Protein AF-A0A931SJY8-F1 (afdb_monomer)

Solvent-accessible surface area (backbone atoms only — not comparable to full-atom values): 8562 Å² total; per-residue (Å²): 109,71,70,58,54,52,50,53,54,54,60,57,59,64,73,74,68,72,71,54,72,68,54,51,53,53,49,52,50,30,50,76,71,65,24,62,69,56,60,72,64,56,47,66,49,77,47,76,48,67,54,72,45,81,36,56,82,91,47,44,39,78,50,92,54,93,86,42,56,74,34,46,27,37,31,82,33,35,44,35,41,36,34,61,77,68,54,27,37,40,40,41,35,34,35,28,43,77,61,36,90,81,38,74,55,31,64,70,47,65,42,68,47,40,40,40,30,54,64,92,45,24,32,33,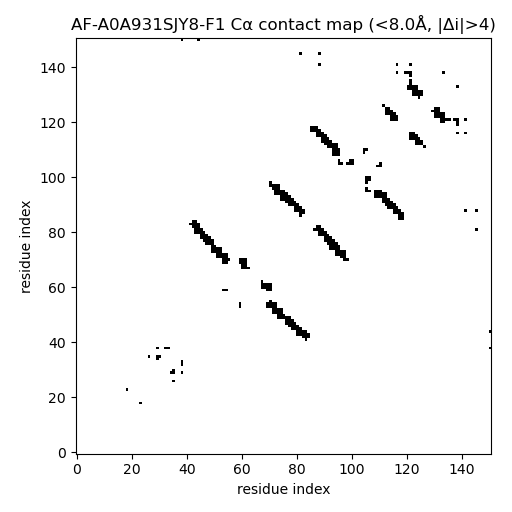44,47,98,86,67,49,77,42,80,46,58,70,70,51,35,56,52,51,54,51,52,60,66,73,59,77,132

Nearest PDB structures (foldseek):
  3htn-assembly1_B  TM=3.280E-01  e=5.680E-01  Bacteroides thetaiotaomicron VPI-5482

Sequence (151 aa):
MKALLLFILAASAVNGFAQPAEMQVINRAADALGGRERLLSVKSLTIYGYGQQAYQNGGGNITASLDAPQKWVNVNGLVRTIDLEHGRMHLEQRLVQDFVFAYARNMNGDTRVNQFLDGDIAFNVGPDGRAVRAPEAAVRARRIEMLANPI

Mean predicted aligned error: 9.4 Å

Secondary structure (DSSP, 8-state):
-HHHHHHHHHHHHHTT----HHHHHHHHHHHHTT-HHHHHT--EEEEEEEEEEE--TT-SBSSSSTTPPBPEEEEEEEEEEEETTTTEEEEEEEEEES-GGG-HHHHTT-EEEEEEEETTEEEEE-TTS-EEEPPHHHHHHHHHHHHTS--

pLDDT: mean 85.95, std 13.01, range [52.41, 98.31]

Radius of gyration: 25.29 Å; Cα contacts (8 Å, |Δi|>4): 216; chains: 1; bounding box: 67×26×78 Å

Structure (mmCIF, N/CA/C/O backbone):
data_AF-A0A931SJY8-F1
#
_entry.id   AF-A0A931SJY8-F1
#
loop_
_atom_site.group_PDB
_atom_site.id
_atom_site.type_symbol
_atom_site.label_atom_id
_atom_site.label_alt_id
_atom_site.label_comp_id
_atom_site.label_asym_id
_atom_site.label_entity_id
_atom_site.label_seq_id
_atom_site.pdbx_PDB_ins_code
_atom_site.Cartn_x
_atom_site.Cartn_y
_atom_site.Cartn_z
_atom_site.occupancy
_atom_site.B_iso_or_equiv
_atom_site.auth_seq_id
_atom_site.auth_comp_id
_atom_site.auth_asym_id
_atom_site.auth_atom_id
_atom_site.pdbx_PDB_model_num
ATOM 1 N N . MET A 1 1 ? -45.583 15.803 46.974 1.00 57.25 1 MET A N 1
ATOM 2 C CA . MET A 1 1 ? -44.595 16.660 46.270 1.00 57.25 1 MET A CA 1
ATOM 3 C C . MET A 1 1 ? -43.225 16.002 46.106 1.00 57.25 1 MET A C 1
ATOM 5 O O . MET A 1 1 ? -42.789 15.896 44.971 1.00 57.25 1 MET A O 1
ATOM 9 N N . LYS A 1 2 ? -42.568 15.486 47.161 1.00 53.06 2 LYS A N 1
ATOM 10 C CA . LYS A 1 2 ? -41.256 14.801 47.039 1.00 53.06 2 LYS A CA 1
ATOM 11 C C . LYS A 1 2 ? -41.246 13.605 46.069 1.00 53.06 2 LYS A C 1
ATOM 13 O O . LYS A 1 2 ? -40.334 13.494 45.262 1.00 53.06 2 LYS A O 1
ATOM 18 N N . ALA A 1 3 ? -42.282 12.764 46.093 1.00 61.75 3 ALA A N 1
ATOM 19 C CA . ALA A 1 3 ? -42.400 11.617 45.183 1.00 61.75 3 ALA A CA 1
ATOM 20 C C . ALA A 1 3 ? -42.575 12.023 43.705 1.00 61.75 3 ALA A C 1
ATOM 22 O O . ALA A 1 3 ? -42.057 11.354 42.821 1.00 61.75 3 ALA A O 1
ATOM 23 N N . LEU A 1 4 ? -43.248 13.150 43.444 1.00 65.62 4 LEU A N 1
ATOM 24 C CA . LEU A 1 4 ? -43.456 13.686 42.095 1.00 65.62 4 LEU A CA 1
ATOM 25 C C . LEU A 1 4 ? -42.154 14.276 41.524 1.00 65.62 4 LEU A C 1
ATOM 27 O O . LEU A 1 4 ? -41.826 14.045 40.367 1.00 65.62 4 LEU A O 1
ATOM 31 N N . LEU A 1 5 ? -41.380 14.973 42.363 1.00 60.44 5 LEU A N 1
ATOM 32 C CA . LEU A 1 5 ? -40.050 15.490 42.016 1.00 60.44 5 LEU A CA 1
ATOM 33 C C . LEU A 1 5 ? -39.050 14.364 41.708 1.00 60.44 5 LEU A C 1
ATOM 35 O O . LEU A 1 5 ? -38.308 14.469 40.739 1.00 60.44 5 LEU A O 1
ATOM 39 N N . LEU A 1 6 ? -39.072 13.267 42.474 1.00 63.41 6 LEU A N 1
ATOM 40 C CA . LEU A 1 6 ? -38.254 12.074 42.208 1.00 63.41 6 LEU A CA 1
ATOM 41 C C . LEU A 1 6 ? -38.641 11.376 40.895 1.00 63.41 6 LEU A C 1
ATOM 43 O O . LEU A 1 6 ? -37.761 10.940 40.159 1.00 63.41 6 LEU A O 1
ATOM 47 N N . PHE A 1 7 ? -39.936 11.318 40.571 1.00 65.62 7 PHE A N 1
ATOM 48 C CA . PHE A 1 7 ? -40.416 10.733 39.315 1.00 65.62 7 PHE A CA 1
ATOM 49 C C . PHE A 1 7 ? -39.992 11.551 38.088 1.00 65.62 7 PHE A C 1
ATOM 51 O O . PHE A 1 7 ? -39.579 10.984 37.080 1.00 65.62 7 PHE A O 1
ATOM 58 N N . ILE A 1 8 ? -40.045 12.882 38.182 1.00 65.06 8 ILE A N 1
ATOM 59 C CA . ILE A 1 8 ? -39.625 13.786 37.100 1.00 65.06 8 ILE A CA 1
ATOM 60 C C . ILE A 1 8 ? -38.104 13.729 36.895 1.00 65.06 8 ILE A C 1
ATOM 62 O O . ILE A 1 8 ? -37.646 13.721 35.752 1.00 65.06 8 ILE A O 1
ATOM 66 N N . LEU A 1 9 ? -37.319 13.620 37.974 1.00 59.97 9 LEU A N 1
ATOM 67 C CA . LEU A 1 9 ? -35.861 13.455 37.899 1.00 59.97 9 LEU A CA 1
ATOM 68 C C . LEU A 1 9 ? -35.461 12.096 37.294 1.00 59.97 9 LEU A C 1
ATOM 70 O O . LEU A 1 9 ? -34.550 12.020 36.474 1.00 59.97 9 LEU A O 1
ATOM 74 N N . ALA A 1 10 ? -36.178 11.025 37.648 1.00 59.66 10 ALA A N 1
ATOM 75 C CA . ALA A 1 10 ? -35.966 9.701 37.067 1.00 59.66 10 ALA A CA 1
ATOM 76 C C . ALA A 1 10 ? -36.350 9.661 35.576 1.00 59.66 10 ALA A C 1
ATOM 78 O O . ALA A 1 10 ? -35.608 9.109 34.771 1.00 59.66 10 ALA A O 1
ATOM 79 N N . ALA A 1 11 ? -37.455 10.301 35.180 1.00 59.44 11 ALA A N 1
ATOM 80 C CA . ALA A 1 11 ? -37.896 10.353 33.783 1.00 59.44 11 ALA A CA 1
ATOM 81 C C . ALA A 1 11 ? -36.975 11.199 32.882 1.00 59.44 11 ALA A C 1
ATOM 83 O O . ALA A 1 11 ? -36.832 10.912 31.694 1.00 59.44 11 ALA A O 1
ATOM 84 N N . SER A 1 12 ? -36.317 12.221 33.436 1.00 58.56 12 SER A N 1
ATOM 85 C CA . SER A 1 12 ? -35.341 13.041 32.702 1.00 58.56 12 SER A CA 1
ATOM 86 C C . SER A 1 12 ? -33.970 12.367 32.566 1.00 58.56 12 SER A C 1
ATOM 88 O O . SER A 1 12 ? -33.286 12.604 31.573 1.00 58.56 12 SER A O 1
ATOM 90 N N . ALA A 1 13 ? -33.605 11.454 33.474 1.00 56.25 13 ALA A N 1
ATOM 91 C CA . ALA A 1 13 ? -32.386 10.651 33.358 1.00 56.25 13 ALA A CA 1
ATOM 92 C C . ALA A 1 13 ? -32.450 9.602 32.228 1.00 56.25 13 ALA A C 1
ATOM 94 O O . ALA A 1 13 ? -31.418 9.267 31.656 1.00 56.25 13 ALA A O 1
ATOM 95 N N . VAL A 1 14 ? -33.640 9.109 31.858 1.00 56.44 14 VAL A N 1
ATOM 96 C CA . VAL A 1 14 ? -33.793 8.047 30.838 1.00 56.44 14 VAL A CA 1
ATOM 97 C C . VAL A 1 14 ? -33.595 8.569 29.406 1.00 56.44 14 VAL A C 1
ATOM 99 O O . VAL A 1 14 ? -33.113 7.835 28.547 1.00 56.44 14 VAL A O 1
ATOM 102 N N . ASN A 1 15 ? -33.870 9.850 29.143 1.00 54.81 15 ASN A N 1
ATOM 103 C CA . ASN A 1 15 ? -33.722 10.439 27.803 1.00 54.81 15 ASN A CA 1
ATOM 104 C C . ASN A 1 15 ? -32.279 10.859 27.450 1.00 54.81 15 ASN A C 1
ATOM 106 O O . ASN A 1 15 ? -32.018 11.228 26.309 1.00 54.81 15 ASN A O 1
ATOM 110 N N . GLY A 1 16 ? -31.336 10.791 28.397 1.00 52.41 16 GLY A N 1
ATOM 111 C CA . GLY A 1 16 ? -29.935 11.188 28.190 1.00 52.41 16 GLY A CA 1
ATOM 112 C C . GLY A 1 16 ? -29.001 10.087 27.669 1.00 52.41 16 GLY A C 1
ATOM 113 O O . GLY A 1 16 ? -27.835 10.368 27.411 1.00 52.41 16 GLY A O 1
ATOM 114 N N . PHE A 1 17 ? -29.481 8.846 27.521 1.00 59.44 17 PHE A N 1
ATOM 115 C CA . PHE A 1 17 ? -28.644 7.675 27.198 1.00 59.44 17 PHE A CA 1
ATOM 116 C C . PHE A 1 17 ? -28.892 7.070 25.810 1.00 59.44 17 PHE A C 1
ATOM 118 O O . PHE A 1 17 ? -28.289 6.051 25.469 1.00 59.44 17 PHE A O 1
ATOM 125 N N . ALA A 1 18 ? -29.757 7.670 24.989 1.00 66.75 18 ALA A N 1
ATOM 126 C CA . ALA A 1 18 ? -29.931 7.211 23.617 1.00 66.75 18 ALA A CA 1
ATOM 127 C C . ALA A 1 18 ? -28.671 7.553 22.807 1.00 66.75 18 ALA A C 1
ATOM 129 O O . ALA A 1 18 ? -28.355 8.723 22.594 1.00 66.75 18 ALA A O 1
ATOM 130 N N . GLN A 1 19 ? -27.932 6.529 22.371 1.00 76.38 19 GLN A N 1
ATOM 131 C CA . GLN A 1 19 ? -26.784 6.732 21.492 1.00 76.38 19 GLN A CA 1
ATOM 132 C C . GLN A 1 19 ? -27.228 7.430 20.196 1.00 76.38 19 GLN A C 1
ATOM 134 O O . GLN A 1 19 ? -28.237 7.005 19.613 1.00 76.38 19 GLN A O 1
ATOM 139 N N . PRO A 1 20 ? -26.468 8.436 19.714 1.00 88.69 20 PRO A N 1
ATOM 140 C CA . PRO A 1 20 ? -26.701 9.054 18.411 1.00 88.69 20 PRO A CA 1
ATOM 141 C C . PRO A 1 20 ? -26.808 8.000 17.303 1.00 88.69 20 PRO A C 1
ATOM 143 O O . PRO A 1 20 ? -26.170 6.945 17.383 1.00 88.69 20 PRO A O 1
ATOM 146 N N . ALA A 1 21 ? -27.602 8.270 16.266 1.00 89.06 21 ALA A N 1
ATOM 147 C CA . ALA A 1 21 ? -27.838 7.320 15.175 1.00 89.06 21 ALA A CA 1
ATOM 148 C C . ALA A 1 21 ? -26.525 6.887 14.492 1.00 89.06 21 ALA A C 1
ATOM 150 O O . ALA A 1 21 ? -26.356 5.723 14.134 1.00 89.06 21 ALA A O 1
ATOM 151 N N . GLU A 1 22 ? -25.561 7.801 14.402 1.00 91.56 22 GLU A N 1
ATOM 152 C CA . GLU A 1 22 ? -24.215 7.585 13.875 1.00 91.56 22 GLU A CA 1
ATOM 153 C C . GLU A 1 22 ? -23.454 6.536 14.697 1.00 91.56 22 GLU A C 1
ATOM 155 O O . GLU A 1 22 ? -22.858 5.610 14.146 1.00 91.56 22 GLU A O 1
ATOM 160 N N . MET A 1 23 ? -23.537 6.623 16.029 1.00 92.38 23 MET A N 1
ATOM 161 C CA . MET A 1 23 ? -22.902 5.657 16.929 1.00 92.38 23 MET A CA 1
ATOM 162 C C . MET A 1 23 ? -23.559 4.282 16.849 1.00 92.38 23 MET A C 1
ATOM 164 O O . MET A 1 23 ? -22.868 3.273 16.968 1.00 92.38 23 MET A O 1
ATOM 168 N N . GLN A 1 24 ? -24.870 4.216 16.600 1.00 92.38 24 GLN A N 1
ATOM 169 C CA . GLN A 1 24 ? -25.550 2.936 16.396 1.00 92.38 24 GLN A CA 1
ATOM 170 C C . GLN A 1 24 ? -25.053 2.228 15.132 1.00 92.38 24 GLN A C 1
ATOM 172 O O . GLN A 1 24 ? -24.868 1.013 15.156 1.00 92.38 24 GLN A O 1
ATOM 177 N N . VAL A 1 25 ? -24.805 2.966 14.043 1.00 93.75 25 VAL A N 1
ATOM 178 C CA . VAL A 1 25 ? -24.236 2.398 12.807 1.00 93.75 25 VAL A CA 1
ATOM 179 C C . VAL A 1 25 ? -22.827 1.864 13.058 1.00 93.75 25 VAL A C 1
ATOM 181 O O . VAL A 1 25 ? -22.540 0.726 12.691 1.00 93.75 25 VAL A O 1
ATOM 184 N N . ILE A 1 26 ? -21.978 2.643 13.735 1.00 91.94 26 ILE A N 1
ATOM 185 C CA . ILE A 1 26 ? -20.609 2.228 14.082 1.00 91.94 26 ILE A CA 1
ATOM 186 C C . ILE A 1 26 ? -20.624 0.970 14.956 1.00 91.94 26 ILE A C 1
ATOM 188 O O . ILE A 1 26 ? -19.899 0.021 14.670 1.00 91.94 26 ILE A O 1
ATOM 192 N N . ASN A 1 27 ? -21.471 0.932 15.987 1.00 93.00 27 ASN A N 1
ATOM 193 C CA . ASN A 1 27 ? -21.553 -0.217 16.889 1.00 93.00 27 ASN A CA 1
ATOM 194 C C . ASN A 1 27 ? -22.051 -1.469 16.163 1.00 93.00 27 ASN A C 1
ATOM 196 O O . ASN A 1 27 ? -21.448 -2.523 16.308 1.00 93.00 27 ASN A O 1
ATOM 200 N N . ARG A 1 28 ? -23.069 -1.351 15.299 1.00 94.25 28 ARG A N 1
ATOM 201 C CA . ARG A 1 28 ? -23.538 -2.484 14.483 1.00 94.25 28 ARG A CA 1
ATOM 202 C C . ARG A 1 28 ? -22.460 -3.003 13.534 1.00 94.25 28 ARG A C 1
ATOM 204 O O . ARG A 1 28 ? -22.338 -4.213 13.373 1.00 94.25 28 ARG A O 1
ATOM 211 N N . ALA A 1 29 ? -21.688 -2.111 12.912 1.00 93.25 29 ALA A N 1
ATOM 212 C CA . ALA A 1 29 ? -20.560 -2.509 12.076 1.00 93.25 29 ALA A CA 1
ATOM 213 C C . ALA A 1 29 ? -19.484 -3.226 12.907 1.00 93.25 29 ALA A C 1
ATOM 215 O O . ALA A 1 29 ? -19.018 -4.291 12.513 1.00 93.25 29 ALA A O 1
ATOM 216 N N . ALA A 1 30 ? -19.148 -2.693 14.085 1.00 93.88 30 ALA A N 1
ATOM 217 C CA . ALA A 1 30 ? -18.197 -3.323 14.993 1.00 93.88 30 ALA A CA 1
ATOM 218 C C . ALA A 1 30 ? -18.667 -4.714 15.438 1.00 93.88 30 ALA A C 1
ATOM 220 O O . ALA A 1 30 ? -17.886 -5.661 15.391 1.00 93.88 30 ALA A O 1
ATOM 221 N N . ASP A 1 31 ? -19.939 -4.856 15.810 1.00 94.88 31 ASP A N 1
ATOM 222 C CA . ASP A 1 31 ? -20.539 -6.130 16.211 1.00 94.88 31 ASP A CA 1
ATOM 223 C C . ASP A 1 31 ? -20.503 -7.150 15.064 1.00 94.88 31 ASP A C 1
ATOM 225 O O . ASP A 1 31 ? -20.113 -8.299 15.275 1.00 94.88 31 ASP A O 1
ATOM 229 N N . ALA A 1 32 ? -20.815 -6.724 13.835 1.00 94.75 32 ALA A N 1
ATOM 230 C CA . ALA A 1 32 ? -20.737 -7.571 12.644 1.00 94.75 32 ALA A CA 1
ATOM 231 C C . ALA A 1 32 ? -19.304 -8.049 12.332 1.00 94.75 32 ALA A C 1
ATOM 233 O O . ALA A 1 32 ? -19.127 -9.145 11.802 1.00 94.75 32 ALA A O 1
ATOM 234 N N . LEU A 1 33 ? -18.287 -7.262 12.694 1.00 92.44 33 LEU A N 1
ATOM 235 C CA . LEU A 1 33 ? -16.865 -7.589 12.522 1.00 92.44 33 LEU A CA 1
ATOM 236 C C . LEU A 1 33 ? -16.259 -8.345 13.725 1.00 92.44 33 LEU A C 1
ATOM 238 O O . LEU A 1 33 ? -15.044 -8.540 13.805 1.00 92.44 33 LEU A O 1
ATOM 242 N N . GLY A 1 34 ? -17.091 -8.809 14.663 1.00 93.06 34 GLY A N 1
ATOM 243 C CA . GLY A 1 34 ? -16.658 -9.605 15.816 1.00 93.06 34 GLY A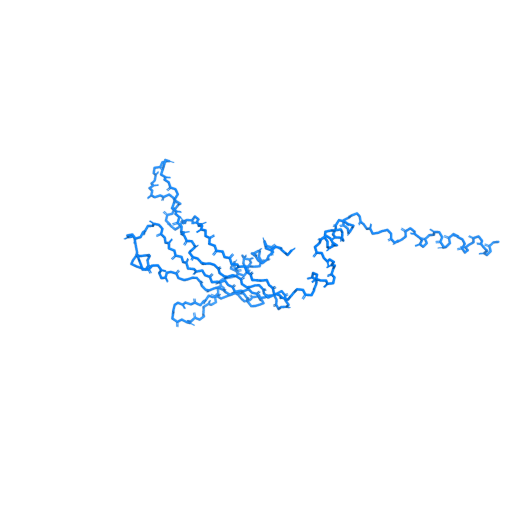 CA 1
ATOM 244 C C . GLY A 1 34 ? -16.459 -8.811 17.109 1.00 93.06 34 GLY A C 1
ATOM 245 O O . GLY A 1 34 ? -15.839 -9.319 18.045 1.00 93.06 34 GLY A O 1
ATOM 246 N N . GLY A 1 35 ? -17.002 -7.597 17.174 1.00 95.69 35 GLY A N 1
ATOM 247 C CA . GLY A 1 35 ? -17.105 -6.771 18.372 1.00 95.69 35 GLY A CA 1
ATOM 248 C C . GLY A 1 35 ? -15.963 -5.769 18.550 1.00 95.69 35 GLY A C 1
ATOM 249 O O . GLY A 1 35 ? -14.829 -5.966 18.108 1.00 95.69 35 GLY A O 1
ATOM 250 N N . ARG A 1 36 ? -16.262 -4.683 19.274 1.00 93.94 36 ARG A N 1
ATOM 251 C CA . ARG A 1 36 ? -15.323 -3.580 19.549 1.00 93.94 36 ARG A CA 1
ATOM 252 C C . ARG A 1 36 ? -14.009 -4.050 20.169 1.00 93.94 36 ARG A C 1
ATOM 254 O O . ARG A 1 36 ? -12.952 -3.580 19.770 1.00 93.94 36 ARG A O 1
ATOM 261 N N . GLU A 1 37 ? -14.070 -4.933 21.161 1.00 95.06 37 GLU A N 1
ATOM 262 C CA . GLU A 1 37 ? -12.873 -5.414 21.858 1.00 95.06 37 GLU A CA 1
ATOM 263 C C . GLU A 1 37 ? -11.931 -6.151 20.903 1.00 95.06 37 GLU A C 1
ATOM 265 O O . GLU A 1 37 ? -10.737 -5.860 20.867 1.00 95.06 37 GLU A O 1
ATOM 270 N N . ARG A 1 38 ? -12.482 -7.026 20.053 1.00 93.75 38 ARG A N 1
ATOM 271 C CA . ARG A 1 38 ? -11.716 -7.745 19.035 1.00 93.75 38 ARG A CA 1
ATOM 272 C C . ARG A 1 38 ? -11.065 -6.778 18.053 1.00 93.75 38 ARG A C 1
ATOM 274 O O . ARG A 1 38 ? -9.865 -6.888 17.827 1.00 93.75 38 ARG A O 1
ATOM 281 N N . LEU A 1 39 ? -11.825 -5.817 17.528 1.00 92.00 39 LEU A N 1
ATOM 282 C CA . LEU A 1 39 ? -11.302 -4.813 16.598 1.00 92.00 39 LEU A CA 1
ATOM 283 C C . LEU A 1 39 ? -10.181 -3.969 17.215 1.00 92.00 39 LEU A C 1
ATOM 285 O O . LEU A 1 39 ? -9.128 -3.810 16.607 1.00 92.00 39 LEU A O 1
ATOM 289 N N . LEU A 1 40 ? -10.370 -3.473 18.441 1.00 91.44 40 LEU A N 1
ATOM 290 C CA . LEU A 1 40 ? -9.361 -2.665 19.133 1.00 91.44 40 LEU A CA 1
ATOM 291 C C . LEU A 1 40 ? -8.137 -3.477 19.580 1.00 91.44 40 LEU A C 1
ATOM 293 O O . LEU A 1 40 ? -7.092 -2.892 19.849 1.00 91.44 40 LEU A O 1
ATOM 297 N N . SER A 1 41 ? -8.250 -4.806 19.657 1.00 94.69 41 SER A N 1
ATOM 298 C CA . SER A 1 41 ? -7.119 -5.688 19.962 1.00 94.69 41 SER A CA 1
ATOM 299 C C . SER A 1 41 ? -6.220 -5.984 18.758 1.00 94.69 41 SER A C 1
ATOM 301 O O . SER A 1 41 ? -5.141 -6.553 18.941 1.00 94.69 41 SER A O 1
ATOM 303 N N . VAL A 1 42 ? -6.629 -5.624 17.531 1.00 93.19 42 VAL A N 1
ATOM 304 C CA . VAL A 1 42 ? -5.810 -5.867 16.338 1.00 93.19 42 VAL A CA 1
ATOM 305 C C . VAL A 1 42 ? -4.584 -4.961 16.369 1.00 93.19 42 VAL A C 1
ATOM 307 O O . VAL A 1 42 ? -4.686 -3.738 16.348 1.00 93.19 42 VAL A O 1
ATOM 310 N N . LYS A 1 43 ? -3.406 -5.584 16.397 1.00 94.94 43 LYS A N 1
ATOM 311 C CA . LYS A 1 43 ? -2.119 -4.881 16.468 1.00 94.94 43 LYS A CA 1
ATOM 312 C C . LYS A 1 43 ? -1.485 -4.665 15.107 1.00 94.94 43 LYS A C 1
ATOM 314 O O . LYS A 1 43 ? -0.799 -3.671 14.894 1.00 94.94 43 LYS A O 1
ATOM 319 N N . SER A 1 44 ? -1.700 -5.599 14.188 1.00 94.19 44 SER A N 1
ATOM 320 C CA . SER A 1 44 ? -1.095 -5.558 12.869 1.00 94.19 44 SER A CA 1
ATOM 321 C C . SER A 1 44 ? -2.011 -6.126 11.795 1.00 94.19 44 SER A C 1
ATOM 323 O O . SER A 1 44 ? -2.822 -7.018 12.042 1.00 94.19 44 SER A O 1
ATOM 325 N N . LEU A 1 45 ? -1.847 -5.598 10.587 1.00 94.50 45 LEU A N 1
ATOM 326 C CA . LEU A 1 45 ? -2.488 -6.067 9.368 1.00 94.50 45 LEU A CA 1
ATOM 327 C C . LEU A 1 45 ? -1.401 -6.312 8.322 1.00 94.50 45 LEU A C 1
ATOM 329 O O . LEU A 1 45 ? -0.666 -5.390 7.972 1.00 94.50 45 LEU A O 1
ATOM 333 N N . THR A 1 46 ? -1.313 -7.535 7.802 1.00 96.44 46 THR A N 1
ATOM 334 C CA . THR A 1 46 ? -0.435 -7.855 6.672 1.00 96.44 46 THR A CA 1
ATOM 335 C C . THR A 1 46 ? -1.265 -8.181 5.441 1.00 96.44 46 THR A C 1
ATOM 337 O O . THR A 1 46 ? -2.144 -9.038 5.476 1.00 96.44 46 THR A O 1
ATOM 340 N N . ILE A 1 47 ? -0.963 -7.497 4.345 1.00 95.12 47 ILE A N 1
ATOM 341 C CA . ILE A 1 47 ? -1.658 -7.591 3.067 1.00 95.12 47 ILE A CA 1
ATOM 342 C C . ILE A 1 47 ? -0.686 -8.172 2.052 1.00 95.12 47 ILE A C 1
ATOM 344 O O . ILE A 1 47 ? 0.403 -7.632 1.850 1.00 95.12 47 ILE A O 1
ATOM 348 N N . TYR A 1 48 ? -1.107 -9.244 1.392 1.00 96.56 48 TYR A N 1
ATOM 349 C CA . TYR A 1 48 ? -0.381 -9.863 0.292 1.00 96.56 48 TYR A CA 1
ATOM 350 C C . TYR A 1 48 ? -1.120 -9.601 -1.010 1.00 96.56 48 TYR A C 1
ATOM 352 O O . TYR A 1 48 ? -2.350 -9.629 -1.044 1.00 96.56 48 TYR A O 1
ATOM 360 N N . GLY A 1 49 ? -0.388 -9.365 -2.094 1.00 94.06 49 GLY A N 1
ATOM 361 C CA . GLY A 1 49 ? -1.037 -9.119 -3.372 1.00 94.06 49 GLY A CA 1
ATOM 362 C C . GLY A 1 49 ? -0.127 -9.179 -4.584 1.00 94.06 49 GLY A C 1
ATOM 363 O O . GLY A 1 49 ? 1.088 -9.354 -4.495 1.00 94.06 49 GLY A O 1
ATOM 364 N N . TYR A 1 50 ? -0.766 -9.015 -5.731 1.00 9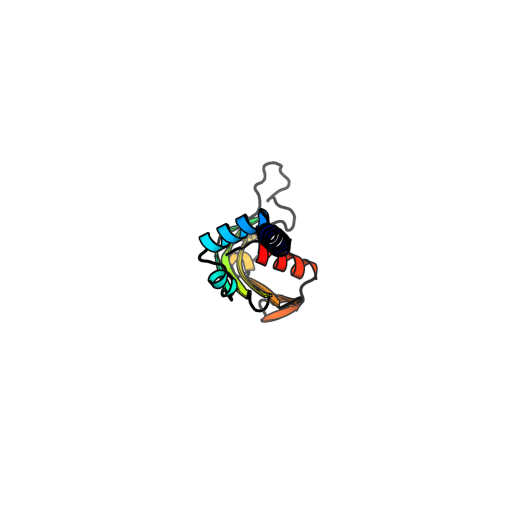5.06 50 TYR A N 1
ATOM 365 C CA . TYR A 1 50 ? -0.173 -8.841 -7.048 1.00 95.06 50 TYR A CA 1
ATOM 366 C C . TYR A 1 50 ? -1.152 -8.023 -7.900 1.00 95.06 50 TYR A C 1
ATOM 368 O O . TYR A 1 50 ? -2.313 -7.856 -7.523 1.00 95.06 50 TYR A O 1
ATOM 376 N N . GLY A 1 51 ? -0.704 -7.487 -9.031 1.00 93.38 51 GLY A N 1
ATOM 377 C CA . GLY A 1 51 ? -1.582 -6.715 -9.910 1.00 93.38 51 GLY A CA 1
ATOM 378 C C . GLY A 1 51 ? -0.822 -5.863 -10.909 1.00 93.38 51 GLY A C 1
ATOM 379 O O . GLY A 1 51 ? 0.321 -6.162 -11.242 1.00 93.38 51 GLY A O 1
ATOM 380 N N . GLN A 1 52 ? -1.455 -4.788 -11.370 1.00 92.00 52 GLN A N 1
ATOM 381 C CA . GLN A 1 52 ? -0.867 -3.834 -12.305 1.00 92.00 52 GLN A CA 1
ATOM 382 C C . GLN A 1 52 ? -1.127 -2.403 -11.838 1.00 92.00 52 GLN A C 1
ATOM 384 O O . GLN A 1 52 ? -2.182 -2.100 -11.284 1.00 92.00 52 GLN A O 1
ATOM 389 N N . GLN A 1 53 ? -0.164 -1.519 -12.070 1.00 90.25 53 GLN A N 1
ATOM 390 C CA . GLN A 1 53 ? -0.301 -0.083 -11.834 1.00 90.25 53 GLN A CA 1
ATOM 391 C C . GLN A 1 53 ? 0.050 0.694 -13.100 1.00 90.25 53 GLN A C 1
ATOM 393 O O . GLN A 1 53 ? 0.932 0.297 -13.866 1.00 90.25 53 GLN A O 1
ATOM 398 N N . ALA A 1 54 ? -0.644 1.807 -13.325 1.00 90.19 54 ALA A N 1
ATOM 399 C CA . ALA A 1 54 ? -0.410 2.646 -14.489 1.00 90.19 54 ALA A CA 1
ATOM 400 C C . ALA A 1 54 ? 0.978 3.305 -14.402 1.00 90.19 54 ALA A C 1
ATOM 402 O O . ALA A 1 54 ? 1.317 3.948 -13.407 1.00 90.19 54 ALA A O 1
ATOM 403 N N . TYR A 1 55 ? 1.783 3.169 -15.454 1.00 86.12 55 TYR A N 1
ATOM 404 C CA . TYR A 1 55 ? 3.103 3.785 -15.531 1.00 86.12 55 TYR A CA 1
ATOM 405 C C . TYR A 1 55 ? 3.017 5.178 -16.157 1.00 86.12 55 TYR A C 1
ATOM 407 O O . TYR A 1 55 ? 2.737 5.304 -17.346 1.00 86.12 55 TYR A O 1
ATOM 415 N N . GLN A 1 56 ? 3.284 6.220 -15.366 1.00 85.56 56 GLN A N 1
ATOM 416 C CA . GLN A 1 56 ? 3.083 7.619 -15.779 1.00 85.56 56 GLN A CA 1
ATOM 417 C C . GLN A 1 56 ? 4.377 8.378 -16.115 1.00 85.56 56 GLN A C 1
ATOM 419 O O . GLN A 1 56 ? 4.327 9.513 -16.592 1.00 85.56 56 GLN A O 1
ATOM 424 N N . ASN A 1 57 ? 5.554 7.781 -15.898 1.00 78.81 57 ASN A N 1
ATOM 425 C CA . ASN A 1 57 ? 6.809 8.455 -16.235 1.00 78.81 57 ASN A CA 1
ATOM 426 C C . ASN A 1 57 ? 6.923 8.614 -17.759 1.00 78.81 57 ASN A C 1
ATOM 428 O O . ASN A 1 57 ? 6.889 7.628 -18.505 1.00 78.81 57 ASN A O 1
ATOM 432 N N . GLY A 1 58 ? 7.077 9.861 -18.210 1.00 79.31 58 GLY A N 1
ATOM 433 C CA . GLY A 1 58 ? 7.087 10.200 -19.635 1.00 79.31 58 GLY A CA 1
ATOM 434 C C . GLY A 1 58 ? 5.718 10.042 -20.306 1.00 79.31 58 GLY A C 1
ATOM 435 O O . GLY A 1 58 ? 5.664 9.698 -21.482 1.00 79.31 58 GLY A O 1
ATOM 436 N N . GLY A 1 59 ? 4.625 10.223 -19.556 1.00 82.62 59 GLY A N 1
ATOM 437 C CA . GLY A 1 59 ? 3.246 10.055 -20.028 1.00 82.62 59 GLY A CA 1
ATOM 438 C C . GLY A 1 59 ? 2.684 8.660 -19.753 1.00 82.62 59 GLY A C 1
ATOM 439 O O . GLY A 1 59 ? 3.436 7.735 -19.451 1.00 82.62 59 GLY A O 1
ATOM 440 N N . GLY A 1 60 ? 1.359 8.515 -19.843 1.00 84.25 60 GLY A N 1
ATOM 441 C CA . GLY A 1 60 ? 0.655 7.256 -19.575 1.00 84.25 60 GLY A CA 1
ATOM 442 C C . GLY A 1 60 ? 0.684 6.266 -20.741 1.00 84.25 60 GLY A C 1
ATOM 443 O O . GLY A 1 60 ? 0.837 5.070 -20.520 1.00 84.25 60 GLY A O 1
ATOM 444 N N . ASN A 1 61 ? 0.623 6.746 -21.983 1.00 88.94 61 ASN A N 1
ATOM 445 C CA . ASN A 1 61 ? 0.528 5.886 -23.164 1.00 88.94 61 ASN A CA 1
ATOM 446 C C . ASN A 1 61 ? 1.898 5.564 -23.778 1.00 88.94 61 ASN A C 1
ATOM 448 O O . ASN A 1 61 ? 2.904 6.220 -23.492 1.00 88.94 61 ASN A O 1
ATOM 452 N N . ILE A 1 62 ? 1.937 4.523 -24.614 1.00 82.56 62 ILE A N 1
ATOM 453 C CA . ILE A 1 62 ? 3.152 4.074 -25.322 1.00 82.56 62 ILE A CA 1
ATOM 454 C C . ILE A 1 62 ? 3.615 5.095 -26.370 1.00 82.56 62 ILE A C 1
ATOM 456 O O . ILE A 1 62 ? 4.814 5.272 -26.578 1.00 82.56 62 ILE A O 1
ATOM 460 N N . THR A 1 63 ? 2.669 5.762 -27.030 1.00 84.50 63 THR A N 1
ATOM 461 C CA . THR A 1 63 ? 2.922 6.801 -28.034 1.00 84.50 63 THR A CA 1
ATOM 462 C C . THR A 1 63 ? 1.970 7.979 -27.816 1.00 84.50 63 THR A C 1
ATOM 464 O O . THR A 1 63 ? 1.075 7.916 -26.973 1.00 84.50 63 THR A O 1
ATOM 467 N N . ALA A 1 64 ? 2.155 9.057 -28.582 1.00 87.31 64 ALA A N 1
ATOM 468 C CA . ALA A 1 64 ? 1.269 10.222 -28.559 1.00 87.31 64 ALA A CA 1
ATOM 469 C C . ALA A 1 64 ? -0.065 10.007 -29.304 1.00 87.31 64 ALA A C 1
ATOM 471 O O . ALA A 1 64 ? -0.880 10.926 -29.355 1.00 87.31 64 ALA A O 1
ATOM 472 N N . SER A 1 65 ? -0.285 8.833 -29.908 1.00 89.94 65 SER A N 1
ATOM 473 C CA . SER A 1 65 ? -1.536 8.547 -30.609 1.00 89.94 65 SER A CA 1
ATOM 474 C C . SER A 1 65 ? -2.709 8.449 -29.631 1.00 89.94 65 SER A C 1
ATOM 476 O O . SER A 1 65 ? -2.553 7.976 -28.504 1.00 89.94 65 SER A O 1
ATOM 478 N N . LEU A 1 66 ? -3.895 8.877 -30.067 1.00 87.75 66 LEU A N 1
ATOM 479 C CA . LEU A 1 66 ? -5.102 8.889 -29.232 1.00 87.75 66 LEU A CA 1
ATOM 480 C C . LEU A 1 66 ? -5.560 7.474 -28.842 1.00 87.75 66 LEU A C 1
ATOM 482 O O . LEU A 1 66 ? -6.131 7.279 -27.774 1.00 87.75 66 LEU A O 1
ATOM 486 N N . ASP A 1 67 ? -5.291 6.495 -29.701 1.00 91.44 67 ASP A N 1
ATOM 487 C CA . ASP A 1 67 ? -5.609 5.075 -29.533 1.00 91.44 67 ASP A CA 1
ATOM 488 C C . ASP A 1 67 ? -4.468 4.269 -28.891 1.00 91.44 67 ASP A C 1
ATOM 490 O O . ASP A 1 67 ? -4.570 3.049 -28.742 1.00 91.44 67 ASP A O 1
ATOM 494 N N . ALA A 1 68 ? -3.371 4.926 -28.505 1.00 89.62 68 ALA A N 1
ATOM 495 C CA . ALA A 1 68 ? -2.238 4.237 -27.914 1.00 89.62 68 ALA A CA 1
ATOM 496 C C . ALA A 1 68 ? -2.626 3.624 -26.556 1.00 89.62 68 ALA A C 1
ATOM 498 O O . ALA A 1 68 ? -3.225 4.302 -25.718 1.00 89.62 68 ALA A O 1
ATOM 499 N N . PRO A 1 69 ? -2.247 2.365 -26.284 1.00 88.12 69 PRO A N 1
ATOM 500 C CA . PRO A 1 69 ? -2.588 1.727 -25.023 1.00 88.12 69 PRO A CA 1
ATOM 501 C C . PRO A 1 69 ? -1.779 2.315 -23.856 1.00 88.12 69 PRO A C 1
ATOM 503 O O . PRO A 1 69 ? -0.663 2.826 -24.023 1.00 88.12 69 PRO A O 1
ATOM 506 N N . GLN A 1 70 ? -2.349 2.195 -22.655 1.00 89.25 70 GLN A N 1
ATOM 507 C CA . GLN A 1 70 ? -1.722 2.569 -21.388 1.00 89.25 70 GLN A CA 1
ATOM 508 C C . GLN A 1 70 ? -0.502 1.679 -21.106 1.00 89.25 70 GLN A C 1
ATOM 510 O O . GLN A 1 70 ? -0.541 0.460 -21.276 1.00 89.25 70 GLN A O 1
ATOM 515 N N . LYS A 1 71 ? 0.580 2.289 -20.622 1.00 88.44 71 LYS A N 1
ATOM 516 C CA . LYS A 1 71 ? 1.745 1.577 -20.089 1.00 88.44 71 LYS A CA 1
ATOM 517 C C . LYS A 1 71 ? 1.437 1.046 -18.696 1.00 88.44 71 LYS A C 1
ATOM 519 O O . LYS A 1 71 ? 0.942 1.787 -17.842 1.00 88.44 71 LYS A O 1
ATOM 524 N N . TRP A 1 72 ? 1.833 -0.190 -18.435 1.00 88.44 72 TRP A N 1
ATOM 525 C CA . TRP A 1 72 ? 1.615 -0.849 -17.154 1.00 88.44 72 TRP A CA 1
ATOM 526 C C . TRP A 1 72 ? 2.932 -1.246 -16.485 1.00 88.44 72 TRP A C 1
ATOM 528 O O . TRP A 1 72 ? 3.958 -1.486 -17.130 1.00 88.44 72 TRP A O 1
ATOM 538 N N . VAL A 1 73 ? 2.897 -1.282 -15.155 1.00 89.12 73 VAL A N 1
ATOM 539 C CA . VAL A 1 73 ? 3.888 -1.954 -14.318 1.00 89.12 73 VAL A CA 1
ATOM 540 C C . VAL A 1 73 ? 3.187 -3.100 -13.612 1.00 89.12 73 VAL A C 1
ATOM 542 O O . VAL A 1 73 ? 2.262 -2.870 -12.832 1.00 89.12 73 VAL A O 1
ATOM 545 N N . ASN A 1 74 ? 3.663 -4.315 -13.835 1.00 90.12 74 ASN A N 1
ATOM 546 C CA . ASN A 1 74 ? 3.234 -5.478 -13.082 1.00 90.12 74 ASN A CA 1
ATOM 547 C C . ASN A 1 74 ? 3.831 -5.435 -11.679 1.00 90.12 74 ASN A C 1
ATOM 549 O O . ASN A 1 74 ? 5.032 -5.227 -11.493 1.00 90.12 74 ASN A O 1
ATOM 553 N N . VAL A 1 75 ? 2.981 -5.668 -10.691 1.00 92.56 75 VAL A N 1
ATOM 554 C CA . VAL A 1 75 ? 3.336 -5.908 -9.299 1.00 92.56 75 VAL A CA 1
ATOM 555 C C . VAL A 1 75 ? 3.318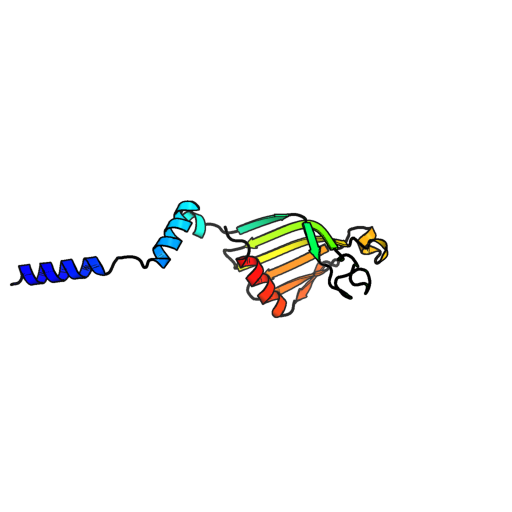 -7.421 -9.109 1.00 92.56 75 VAL A C 1
ATOM 557 O O . VAL A 1 75 ? 2.278 -8.011 -8.835 1.00 92.56 75 VAL A O 1
ATOM 560 N N . ASN A 1 76 ? 4.476 -8.059 -9.259 1.00 90.56 76 ASN A N 1
ATOM 561 C CA . ASN A 1 76 ? 4.639 -9.520 -9.209 1.00 90.56 76 ASN A CA 1
ATOM 562 C C . ASN A 1 76 ? 4.754 -10.068 -7.776 1.00 90.56 76 ASN A C 1
ATOM 564 O O . ASN A 1 76 ? 5.216 -11.191 -7.559 1.00 90.56 76 ASN A O 1
ATOM 568 N N . GLY A 1 77 ? 4.434 -9.236 -6.796 1.00 92.31 77 GLY A N 1
ATOM 569 C CA . GLY A 1 77 ? 4.492 -9.531 -5.379 1.00 92.31 77 GLY A CA 1
ATOM 570 C C . GLY A 1 77 ? 4.414 -8.231 -4.601 1.00 92.31 77 GLY A C 1
ATOM 571 O O . GLY A 1 77 ? 5.167 -7.296 -4.882 1.00 92.31 77 GLY A O 1
ATOM 572 N N . LEU A 1 78 ? 3.488 -8.184 -3.657 1.00 95.19 78 LEU A N 1
ATOM 573 C CA . LEU A 1 78 ? 3.287 -7.108 -2.708 1.00 95.19 78 LEU A CA 1
ATOM 574 C C . LEU A 1 78 ? 3.157 -7.722 -1.324 1.00 95.19 78 LEU A C 1
ATOM 576 O O . LEU A 1 78 ? 2.369 -8.650 -1.137 1.00 95.19 78 LEU A O 1
ATOM 580 N N . VAL A 1 79 ? 3.896 -7.163 -0.374 1.00 97.06 79 VAL A N 1
ATOM 581 C CA . VAL A 1 79 ? 3.674 -7.364 1.055 1.00 97.06 79 VAL A CA 1
ATOM 582 C C . VAL A 1 79 ? 3.567 -5.985 1.677 1.00 97.06 79 VAL A C 1
ATOM 584 O O . VAL A 1 79 ? 4.475 -5.169 1.538 1.00 97.06 79 VAL A O 1
ATOM 587 N N . ARG A 1 80 ? 2.448 -5.704 2.340 1.00 96.50 80 ARG A N 1
ATOM 588 C CA . ARG A 1 80 ? 2.283 -4.493 3.142 1.00 96.50 80 ARG A CA 1
ATOM 589 C C . ARG A 1 80 ? 1.963 -4.891 4.566 1.00 96.50 80 ARG A C 1
ATOM 591 O O . ARG A 1 80 ? 0.941 -5.525 4.793 1.00 96.50 80 ARG A O 1
ATOM 598 N N . THR A 1 81 ? 2.794 -4.483 5.509 1.00 97.06 81 THR A N 1
ATOM 599 C CA . THR A 1 81 ? 2.547 -4.664 6.937 1.00 97.06 81 THR A CA 1
ATOM 600 C C . THR A 1 81 ? 2.227 -3.315 7.552 1.00 97.06 81 THR A C 1
ATOM 602 O O . THR A 1 81 ? 3.002 -2.370 7.433 1.00 97.06 81 THR A O 1
ATOM 605 N N . ILE A 1 82 ? 1.074 -3.225 8.199 1.00 96.12 82 ILE A N 1
ATOM 606 C CA . ILE A 1 82 ? 0.620 -2.065 8.954 1.00 96.12 82 ILE A CA 1
ATOM 607 C C . ILE A 1 82 ? 0.664 -2.458 10.426 1.00 96.12 82 ILE A C 1
ATOM 609 O O . ILE A 1 82 ? 0.024 -3.424 10.831 1.00 96.12 82 ILE A O 1
ATOM 613 N N . ASP A 1 83 ? 1.430 -1.717 11.211 1.00 95.19 83 ASP A N 1
ATOM 614 C CA . ASP A 1 83 ? 1.478 -1.802 12.666 1.00 95.19 83 ASP A CA 1
ATOM 615 C C . ASP A 1 83 ? 0.547 -0.722 13.217 1.00 95.19 83 ASP A C 1
ATOM 617 O O . ASP A 1 83 ? 0.864 0.471 13.190 1.00 95.19 83 ASP A O 1
ATOM 621 N N . LEU A 1 84 ? -0.639 -1.146 13.640 1.00 92.50 84 LEU A N 1
ATOM 622 C CA . LEU A 1 84 ? -1.700 -0.268 14.124 1.00 92.50 84 LEU A CA 1
ATOM 623 C C . LEU A 1 84 ? -1.388 0.261 15.525 1.00 92.50 84 LEU A C 1
ATOM 625 O O . LEU A 1 84 ? -1.763 1.386 15.841 1.00 92.50 84 LEU A O 1
ATOM 629 N N . GLU A 1 85 ? -0.669 -0.522 16.333 1.00 92.69 85 GLU A N 1
ATOM 630 C CA . GLU A 1 85 ? -0.290 -0.169 17.705 1.00 92.69 85 GLU A CA 1
ATOM 631 C C . GLU A 1 85 ? 0.703 1.003 17.723 1.00 92.69 85 GLU A C 1
ATOM 633 O O . GLU A 1 85 ? 0.558 1.930 18.518 1.00 92.69 85 GLU A O 1
ATOM 638 N N . HIS A 1 86 ? 1.666 1.006 16.798 1.00 94.19 86 HIS A N 1
ATOM 639 C CA . HIS A 1 86 ? 2.709 2.038 16.723 1.00 94.19 86 HIS A CA 1
ATOM 640 C C . HIS A 1 86 ? 2.513 3.021 15.561 1.00 94.19 86 HIS A C 1
ATOM 642 O O . HIS A 1 86 ? 3.337 3.911 15.348 1.00 94.19 86 HIS A O 1
ATOM 648 N N . GLY A 1 87 ? 1.448 2.858 14.772 1.00 92.44 87 GLY A N 1
ATOM 649 C CA . GLY A 1 87 ? 1.182 3.685 13.600 1.00 92.44 87 GLY A CA 1
ATOM 650 C C . GLY A 1 87 ? 2.305 3.615 12.564 1.00 92.44 87 GLY A C 1
ATOM 651 O O . GLY A 1 87 ? 2.700 4.654 12.027 1.00 92.44 87 GLY A O 1
ATOM 652 N N . ARG A 1 88 ? 2.834 2.418 12.292 1.00 96.81 88 ARG A N 1
ATOM 653 C CA . ARG A 1 88 ? 3.910 2.198 11.313 1.00 96.81 88 ARG A CA 1
ATOM 654 C C . ARG A 1 88 ? 3.398 1.443 10.097 1.00 96.81 88 ARG A C 1
ATOM 656 O O . ARG A 1 88 ? 2.398 0.731 10.161 1.00 96.81 88 ARG A O 1
ATOM 663 N N . MET A 1 89 ? 4.088 1.592 8.976 1.00 97.19 89 MET A N 1
ATOM 664 C CA . MET A 1 89 ? 3.804 0.839 7.761 1.00 97.19 89 MET A CA 1
ATOM 665 C C . MET A 1 89 ? 5.100 0.447 7.065 1.00 97.19 89 MET A C 1
ATOM 667 O O . MET A 1 89 ? 6.053 1.222 7.029 1.00 97.19 89 MET A O 1
ATOM 671 N N . HIS A 1 90 ? 5.115 -0.748 6.491 1.00 97.62 90 HIS A N 1
ATOM 672 C CA . HIS A 1 90 ? 6.173 -1.246 5.630 1.00 97.62 90 HIS A CA 1
ATOM 673 C C . HIS A 1 90 ? 5.551 -1.828 4.364 1.00 97.62 90 HIS A C 1
ATOM 675 O O . HIS A 1 90 ? 4.633 -2.642 4.445 1.00 97.62 90 HIS A O 1
ATOM 681 N N . LEU A 1 91 ? 6.029 -1.388 3.204 1.00 97.06 91 LEU A N 1
ATOM 682 C CA . LEU A 1 91 ? 5.612 -1.864 1.893 1.00 97.06 91 LEU A CA 1
ATOM 683 C C . LEU A 1 91 ? 6.819 -2.396 1.127 1.00 97.06 91 LEU A C 1
ATOM 685 O O . LEU A 1 91 ? 7.779 -1.666 0.868 1.00 97.06 91 LEU A O 1
ATOM 689 N N . GLU A 1 92 ? 6.690 -3.636 0.677 1.00 96.44 92 GLU A N 1
ATOM 690 C CA . GLU A 1 92 ? 7.597 -4.295 -0.247 1.00 96.44 92 GLU A CA 1
ATOM 691 C C . GLU A 1 92 ? 6.859 -4.635 -1.537 1.00 96.44 92 GLU A C 1
ATOM 693 O O . GLU A 1 92 ? 5.774 -5.221 -1.512 1.00 96.44 92 GLU A O 1
ATOM 698 N N . GLN A 1 93 ? 7.448 -4.287 -2.682 1.00 94.31 93 GLN A N 1
ATOM 699 C CA . GLN A 1 93 ? 6.931 -4.696 -3.986 1.00 94.31 93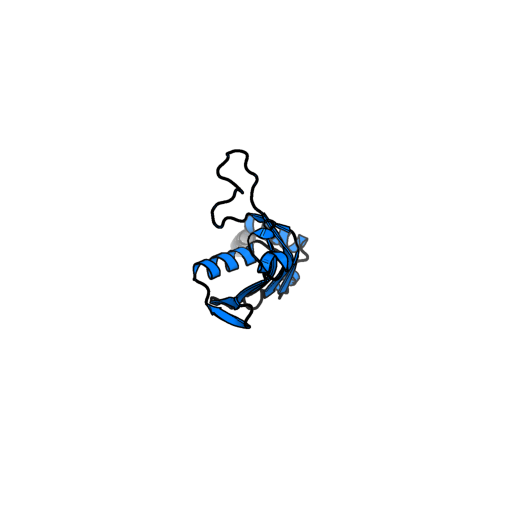 GLN A CA 1
ATOM 700 C C . GLN A 1 93 ? 8.046 -5.166 -4.909 1.00 94.31 93 GLN A C 1
ATOM 702 O O . GLN A 1 93 ? 9.133 -4.584 -4.942 1.00 94.31 93 GLN A O 1
ATOM 707 N N . ARG A 1 94 ? 7.728 -6.164 -5.734 1.00 91.25 94 ARG A N 1
ATOM 708 C CA . ARG A 1 94 ? 8.532 -6.558 -6.893 1.00 91.25 94 ARG A CA 1
ATOM 709 C C . ARG A 1 94 ? 7.833 -6.103 -8.164 1.00 91.25 94 ARG A C 1
ATOM 711 O O . ARG A 1 94 ? 6.736 -6.566 -8.470 1.00 91.25 94 ARG A O 1
ATOM 718 N N . LEU A 1 95 ? 8.478 -5.203 -8.890 1.00 88.50 95 LEU A N 1
ATOM 719 C CA . LEU A 1 95 ? 7.924 -4.537 -10.054 1.00 88.50 95 LEU A CA 1
ATOM 720 C C . LEU A 1 95 ? 8.597 -5.010 -11.342 1.00 88.50 95 LEU A C 1
ATOM 722 O O . LEU A 1 95 ? 9.821 -5.121 -11.417 1.00 88.50 95 LEU A O 1
ATOM 726 N N . VAL A 1 96 ? 7.790 -5.213 -12.380 1.00 86.12 96 VAL A N 1
ATOM 727 C CA . VAL A 1 96 ? 8.251 -5.457 -13.750 1.00 86.12 96 VAL A CA 1
ATOM 728 C C . VAL A 1 96 ? 7.492 -4.515 -14.666 1.00 86.12 96 VAL A C 1
ATOM 730 O O . VAL A 1 96 ? 6.268 -4.539 -14.704 1.00 86.12 96 VAL A O 1
ATOM 733 N N . GLN A 1 97 ? 8.197 -3.647 -15.381 1.00 82.31 97 GLN A N 1
ATOM 734 C CA . GLN A 1 97 ? 7.547 -2.819 -16.394 1.00 82.31 97 GLN A CA 1
ATOM 735 C C . GLN A 1 97 ? 7.307 -3.665 -17.641 1.00 82.31 97 GLN A C 1
ATOM 737 O O . GLN A 1 97 ? 8.235 -4.327 -18.105 1.00 82.31 97 GLN A O 1
ATOM 742 N N . ASP A 1 98 ? 6.113 -3.572 -18.229 1.00 77.69 98 ASP A N 1
ATOM 743 C CA . ASP A 1 98 ? 5.779 -4.302 -19.465 1.00 77.69 98 ASP A CA 1
ATOM 744 C C . ASP A 1 98 ? 6.574 -3.815 -20.691 1.00 77.69 98 ASP A C 1
ATOM 746 O O . ASP A 1 98 ? 6.563 -4.428 -21.753 1.00 77.69 98 ASP A O 1
ATOM 750 N N . PHE A 1 99 ? 7.349 -2.742 -20.524 1.00 74.56 99 PHE A N 1
ATOM 751 C CA . PHE A 1 99 ? 8.361 -2.264 -21.463 1.00 74.56 99 PHE A CA 1
ATOM 752 C C . PHE A 1 99 ? 9.744 -2.826 -21.125 1.00 74.56 99 PHE A C 1
ATOM 754 O O . PHE A 1 99 ? 10.672 -2.100 -20.754 1.00 74.56 99 PHE A O 1
ATOM 761 N N . VAL A 1 100 ? 9.885 -4.146 -21.246 1.00 58.94 100 VAL A N 1
ATOM 762 C CA . VAL A 1 100 ? 11.109 -4.869 -20.860 1.00 58.94 100 VAL A CA 1
ATOM 763 C C . VAL A 1 100 ? 12.358 -4.390 -21.609 1.00 58.94 100 VAL A C 1
ATOM 765 O O . VAL A 1 100 ? 13.427 -4.334 -21.015 1.00 58.94 100 VAL A O 1
ATOM 768 N N . PHE A 1 101 ? 12.239 -3.946 -22.866 1.00 66.56 101 PHE A N 1
ATOM 769 C CA . PHE A 1 101 ? 13.384 -3.485 -23.668 1.00 66.56 101 PHE A CA 1
ATOM 770 C C . PHE A 1 101 ? 13.903 -2.086 -23.291 1.00 66.56 101 PHE A C 1
ATOM 772 O O . PHE A 1 101 ? 14.992 -1.705 -23.709 1.00 66.56 101 PHE A O 1
ATOM 779 N N . ALA A 1 102 ? 13.144 -1.304 -22.517 1.00 62.56 102 ALA A N 1
ATOM 780 C CA . ALA A 1 102 ? 13.493 0.085 -22.216 1.00 62.56 102 ALA A CA 1
ATOM 781 C C . ALA A 1 102 ? 14.479 0.232 -21.041 1.00 62.56 102 ALA A C 1
ATOM 783 O O . ALA A 1 102 ? 14.957 1.338 -20.781 1.00 62.56 102 ALA A O 1
ATOM 784 N N . TYR A 1 103 ? 14.770 -0.846 -20.298 1.00 63.84 103 TYR A N 1
ATOM 785 C CA . TYR A 1 103 ? 15.683 -0.786 -19.154 1.00 63.84 103 TYR A CA 1
ATOM 786 C C . TYR A 1 103 ? 16.183 -2.177 -18.719 1.00 63.84 103 TYR A C 1
ATOM 788 O O . TYR A 1 103 ? 15.378 -3.053 -18.412 1.00 63.84 103 TYR A O 1
ATOM 796 N N . ALA A 1 104 ? 17.501 -2.367 -18.574 1.00 62.25 104 ALA A N 1
ATOM 797 C CA . ALA A 1 104 ? 18.098 -3.665 -18.212 1.00 62.25 104 ALA A CA 1
ATOM 798 C C . ALA A 1 104 ? 17.546 -4.258 -16.896 1.00 62.25 104 ALA A C 1
ATOM 800 O O . ALA A 1 104 ? 17.234 -5.442 -16.817 1.00 62.25 104 ALA A O 1
ATOM 801 N N . ARG A 1 105 ? 17.322 -3.424 -15.871 1.00 63.22 105 ARG A N 1
ATOM 802 C CA . ARG A 1 105 ? 16.700 -3.850 -14.599 1.00 63.22 105 ARG A CA 1
ATOM 803 C C . ARG A 1 105 ? 15.269 -4.398 -14.754 1.00 63.22 105 ARG A C 1
ATOM 805 O O . ARG A 1 105 ? 14.832 -5.173 -13.909 1.00 63.22 105 ARG A O 1
ATOM 812 N N . ASN A 1 106 ? 14.535 -3.985 -15.794 1.00 67.62 106 ASN A N 1
ATOM 813 C CA . ASN A 1 106 ? 13.192 -4.500 -16.077 1.00 67.62 106 ASN A CA 1
ATOM 814 C C . ASN A 1 106 ? 13.265 -5.882 -16.727 1.00 67.62 106 ASN A C 1
ATOM 816 O O . ASN A 1 106 ? 12.447 -6.732 -16.394 1.00 67.62 106 ASN A O 1
ATOM 820 N N . MET A 1 107 ? 14.261 -6.117 -17.592 1.00 62.97 107 MET A N 1
ATOM 821 C CA . MET A 1 107 ? 14.508 -7.433 -18.198 1.00 62.97 107 MET A CA 1
ATOM 822 C C . MET A 1 107 ? 14.777 -8.502 -17.135 1.00 62.97 107 MET A C 1
ATOM 824 O O . MET A 1 107 ? 14.324 -9.632 -17.273 1.00 62.97 107 MET A O 1
ATOM 828 N N . ASN A 1 108 ? 15.458 -8.123 -16.050 1.00 69.25 108 ASN A N 1
ATOM 829 C CA . ASN A 1 108 ? 15.811 -9.038 -14.964 1.00 69.25 108 ASN A CA 1
ATOM 830 C C . ASN A 1 108 ? 14.739 -9.125 -13.859 1.00 69.25 108 ASN A C 1
ATOM 832 O O . ASN A 1 108 ? 14.866 -9.927 -12.939 1.00 69.25 108 ASN A O 1
ATOM 836 N N . GLY A 1 109 ? 13.682 -8.305 -13.922 1.00 64.19 109 GLY A N 1
ATOM 837 C CA . GLY A 1 109 ? 12.615 -8.277 -12.914 1.00 64.19 109 GLY A CA 1
ATOM 838 C C . GLY A 1 109 ? 13.059 -7.819 -11.516 1.00 64.19 109 GLY A C 1
ATOM 839 O O . GLY A 1 109 ? 12.417 -8.151 -10.517 1.00 64.19 109 GLY A O 1
ATOM 840 N N . ASP A 1 110 ? 14.147 -7.051 -11.446 1.00 71.88 110 ASP A N 1
ATOM 841 C CA . ASP A 1 110 ? 14.842 -6.702 -10.200 1.00 71.88 110 ASP A CA 1
ATOM 842 C C . ASP A 1 110 ? 14.371 -5.390 -9.562 1.00 71.88 110 ASP A C 1
ATOM 844 O O . ASP A 1 110 ? 14.891 -4.987 -8.516 1.00 71.88 110 ASP A O 1
ATOM 848 N N . THR A 1 111 ? 13.397 -4.694 -10.158 1.00 81.62 111 THR A N 1
ATOM 849 C CA . THR A 1 111 ? 12.889 -3.448 -9.569 1.00 81.62 111 THR A CA 1
ATOM 850 C C . THR A 1 111 ? 12.156 -3.769 -8.273 1.00 81.62 111 THR A C 1
ATOM 852 O O . THR A 1 111 ? 11.061 -4.328 -8.281 1.00 81.62 111 THR A O 1
ATOM 855 N N . ARG A 1 112 ? 12.756 -3.385 -7.148 1.00 88.25 112 ARG A N 1
ATOM 856 C CA . ARG A 1 112 ? 12.167 -3.529 -5.820 1.00 88.25 112 ARG A CA 1
ATOM 857 C C . ARG A 1 112 ? 11.791 -2.168 -5.260 1.00 88.25 112 ARG A C 1
ATOM 859 O O . ARG A 1 112 ? 12.543 -1.203 -5.387 1.00 88.25 112 ARG A O 1
ATOM 866 N N . VAL A 1 113 ? 10.628 -2.111 -4.632 1.00 92.31 113 VAL A N 1
ATOM 867 C CA . VAL A 1 113 ? 10.183 -0.973 -3.830 1.00 92.31 113 VAL A CA 1
ATOM 868 C C . VAL A 1 113 ? 10.203 -1.419 -2.382 1.00 92.31 113 VAL A C 1
ATOM 870 O O . VAL A 1 113 ? 9.619 -2.448 -2.065 1.00 92.31 113 VAL A O 1
ATOM 873 N N . ASN A 1 114 ? 10.883 -0.654 -1.531 1.00 96.69 114 ASN A N 1
ATOM 874 C CA . ASN A 1 114 ? 10.942 -0.894 -0.096 1.00 96.69 114 ASN A CA 1
ATOM 875 C C . ASN A 1 114 ? 10.726 0.437 0.637 1.00 96.69 114 ASN A C 1
ATOM 877 O O . ASN A 1 114 ? 11.576 1.333 0.589 1.00 96.69 114 ASN A O 1
ATOM 881 N N . GLN A 1 115 ? 9.542 0.605 1.219 1.00 97.56 115 GLN A N 1
ATOM 882 C CA . GLN A 1 115 ? 9.048 1.876 1.743 1.00 97.56 115 GLN A CA 1
ATOM 883 C C . GLN A 1 115 ? 8.541 1.728 3.168 1.00 97.56 115 GLN A C 1
ATOM 885 O O . GLN A 1 115 ? 7.854 0.765 3.486 1.00 97.56 115 GLN A O 1
ATOM 890 N N . PHE A 1 116 ? 8.815 2.731 3.996 1.00 98.12 116 PHE A N 1
ATOM 891 C CA . PHE A 1 116 ? 8.490 2.705 5.414 1.00 98.12 116 PHE A CA 1
ATOM 892 C C . PHE A 1 116 ? 7.824 3.994 5.875 1.00 98.12 116 PHE A C 1
ATOM 894 O O . PHE A 1 116 ? 8.168 5.088 5.424 1.00 98.12 116 PHE A O 1
ATOM 901 N N . LEU A 1 117 ? 6.910 3.876 6.821 1.00 98.00 117 LEU A N 1
ATOM 902 C CA . LEU A 1 117 ? 6.426 4.968 7.645 1.00 98.00 117 LEU A CA 1
ATOM 903 C C . LEU A 1 117 ? 6.642 4.570 9.102 1.00 98.00 117 LEU A C 1
ATOM 905 O O . LEU A 1 117 ? 6.115 3.547 9.527 1.00 98.00 117 LEU A O 1
ATOM 909 N N . ASP A 1 118 ? 7.402 5.365 9.842 1.00 96.56 118 ASP A N 1
ATOM 910 C CA . ASP A 1 118 ? 7.618 5.189 11.276 1.00 96.56 118 ASP A CA 1
ATOM 911 C C . ASP A 1 118 ? 7.229 6.478 12.003 1.00 96.56 118 ASP A C 1
ATOM 913 O O . ASP A 1 118 ? 7.901 7.506 11.863 1.00 96.56 118 ASP A O 1
ATOM 917 N N . GLY A 1 119 ? 6.075 6.462 12.677 1.00 90.94 119 GLY A N 1
ATOM 918 C CA . GLY A 1 119 ? 5.438 7.686 13.156 1.00 90.94 119 GLY A CA 1
ATOM 919 C C . GLY A 1 119 ? 5.269 8.684 12.005 1.00 90.94 119 GLY A C 1
ATOM 920 O O . GLY A 1 119 ? 4.651 8.375 10.987 1.00 90.94 119 GLY A O 1
ATOM 921 N N . ASP A 1 120 ? 5.866 9.866 12.135 1.00 93.50 120 ASP A N 1
ATOM 922 C CA . ASP A 1 120 ? 5.779 10.943 11.137 1.00 93.50 120 ASP A CA 1
ATOM 923 C C . ASP A 1 120 ? 6.966 10.967 10.158 1.00 93.50 120 ASP A C 1
ATOM 925 O O . ASP A 1 120 ? 7.199 11.945 9.439 1.00 93.50 120 ASP A O 1
ATOM 929 N N . ILE A 1 121 ? 7.749 9.887 10.122 1.00 96.88 121 ILE A N 1
ATOM 930 C CA . ILE A 1 121 ? 8.948 9.770 9.297 1.00 96.88 121 ILE A CA 1
ATOM 931 C C . ILE A 1 121 ? 8.717 8.743 8.197 1.00 96.88 121 ILE A C 1
ATOM 933 O O . ILE A 1 121 ? 8.663 7.539 8.433 1.00 96.88 121 ILE A O 1
ATOM 937 N N . ALA A 1 122 ? 8.644 9.222 6.960 1.00 98.12 122 ALA A N 1
ATOM 938 C CA . ALA A 1 122 ? 8.676 8.368 5.786 1.00 98.12 122 ALA A CA 1
ATOM 939 C C . ALA A 1 122 ? 10.122 8.201 5.298 1.00 98.12 122 ALA A C 1
ATOM 941 O O . ALA A 1 122 ? 10.869 9.178 5.194 1.00 98.12 122 ALA A O 1
ATOM 942 N N . PHE A 1 123 ? 10.515 6.977 4.953 1.00 98.31 123 PHE A N 1
ATOM 943 C CA . PHE A 1 123 ? 11.798 6.694 4.304 1.00 98.31 123 PHE A CA 1
ATOM 944 C C . PHE A 1 123 ? 11.689 5.527 3.319 1.00 98.31 123 PHE A C 1
ATOM 946 O O . PHE A 1 123 ? 10.705 4.785 3.318 1.00 98.31 123 PHE A O 1
ATOM 953 N N . ASN A 1 124 ? 12.677 5.412 2.439 1.00 97.56 124 ASN A N 1
ATOM 954 C CA . ASN A 1 124 ? 12.810 4.341 1.456 1.00 97.56 124 ASN A CA 1
ATOM 955 C C . ASN A 1 124 ? 14.145 3.647 1.666 1.00 97.56 124 ASN A C 1
ATOM 957 O O . ASN A 1 124 ? 15.131 4.320 1.961 1.00 97.56 124 ASN A O 1
ATOM 961 N N . VAL A 1 125 ? 14.190 2.338 1.458 1.00 96.81 125 VAL A N 1
ATOM 962 C CA . VAL A 1 125 ? 15.444 1.584 1.457 1.00 96.81 125 VAL A CA 1
ATOM 963 C C . VAL A 1 125 ? 15.799 1.237 0.018 1.00 96.81 125 VAL A C 1
ATOM 965 O O . VAL A 1 125 ? 15.017 0.605 -0.694 1.00 96.81 125 VAL A O 1
ATOM 968 N N . GLY A 1 126 ? 16.961 1.715 -0.425 1.00 90.88 126 GLY A N 1
ATOM 969 C CA . GLY A 1 126 ? 17.483 1.440 -1.759 1.00 90.88 126 GLY A CA 1
ATOM 970 C C . GLY A 1 126 ? 18.013 0.008 -1.903 1.00 90.88 126 GLY A C 1
ATOM 971 O O . GLY A 1 126 ? 18.169 -0.706 -0.911 1.00 90.88 126 GLY A O 1
ATOM 972 N N . PRO A 1 127 ? 18.350 -0.424 -3.132 1.00 86.88 127 PRO A N 1
ATOM 973 C CA . PRO A 1 127 ? 18.969 -1.731 -3.372 1.00 86.88 127 PRO A CA 1
ATOM 974 C C . PRO A 1 127 ? 20.310 -1.931 -2.650 1.00 86.88 127 PRO A C 1
ATOM 976 O O . PRO A 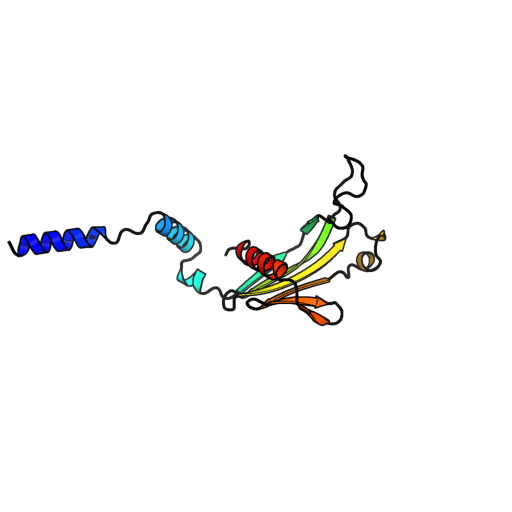1 127 ? 20.704 -3.064 -2.401 1.00 86.88 127 PRO A O 1
ATOM 979 N N . ASP A 1 128 ? 21.004 -0.843 -2.307 1.00 90.88 128 ASP A N 1
ATOM 980 C CA . ASP A 1 128 ? 22.247 -0.840 -1.527 1.00 90.88 128 ASP A CA 1
ATOM 981 C C . ASP A 1 128 ? 22.011 -0.933 -0.006 1.00 90.88 128 ASP A C 1
ATOM 983 O O . ASP A 1 128 ? 22.953 -0.830 0.777 1.00 90.88 128 ASP A O 1
ATOM 987 N N . GLY A 1 129 ? 20.755 -1.098 0.421 1.00 92.31 129 GLY A N 1
ATOM 988 C CA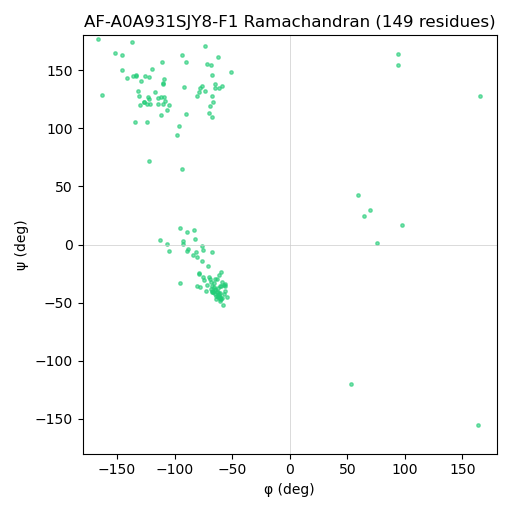 . GLY A 1 129 ? 20.358 -1.170 1.825 1.00 92.31 129 GLY A CA 1
ATOM 989 C C . GLY A 1 129 ? 20.337 0.183 2.537 1.00 92.31 129 GLY A C 1
ATOM 990 O O . GLY A 1 129 ? 20.029 0.235 3.729 1.00 92.31 129 GLY A O 1
ATOM 991 N N . ARG A 1 130 ? 20.634 1.294 1.849 1.00 96.25 130 ARG A N 1
ATOM 992 C CA . ARG A 1 130 ? 20.634 2.615 2.482 1.00 96.25 130 ARG A CA 1
ATOM 993 C C . ARG A 1 130 ? 19.221 3.160 2.626 1.00 96.25 130 ARG A C 1
ATOM 995 O O . ARG A 1 130 ? 18.454 3.203 1.664 1.00 96.25 130 ARG A O 1
ATOM 1002 N N . ALA A 1 131 ? 18.912 3.637 3.828 1.00 97.25 131 ALA A N 1
ATOM 1003 C CA . ALA A 1 131 ? 17.689 4.371 4.104 1.00 97.25 131 ALA A CA 1
ATOM 1004 C C . ALA A 1 131 ? 17.835 5.838 3.674 1.00 97.25 131 ALA A C 1
ATOM 1006 O O . ALA A 1 131 ? 18.770 6.530 4.079 1.00 97.25 131 ALA A O 1
ATOM 1007 N N . VAL A 1 132 ? 16.884 6.322 2.881 1.00 97.75 132 VAL A N 1
ATOM 1008 C CA . VAL A 1 132 ? 16.791 7.719 2.449 1.00 97.75 132 VAL A CA 1
ATOM 1009 C C . VAL A 1 132 ? 15.439 8.267 2.870 1.00 97.75 132 VAL A C 1
ATOM 1011 O O . VAL A 1 132 ? 14.395 7.683 2.569 1.00 97.75 132 VAL A O 1
ATOM 1014 N N . ARG A 1 133 ? 15.450 9.403 3.571 1.00 97.50 133 ARG A N 1
ATOM 1015 C CA . ARG A 1 133 ? 14.226 10.071 4.016 1.00 97.50 133 ARG A CA 1
ATOM 1016 C C . ARG A 1 133 ? 13.383 10.489 2.812 1.00 97.50 133 ARG A C 1
ATOM 1018 O O . ARG A 1 133 ? 13.899 11.052 1.849 1.00 97.50 133 ARG A O 1
ATOM 1025 N N . ALA A 1 134 ? 12.087 10.219 2.882 1.00 97.44 134 ALA A N 1
ATOM 1026 C CA . ALA A 1 134 ? 11.132 10.613 1.862 1.00 97.44 134 ALA A CA 1
ATOM 1027 C C . ALA A 1 134 ? 10.538 12.004 2.174 1.00 97.44 134 ALA A C 1
ATOM 1029 O O . ALA A 1 134 ? 10.533 12.431 3.334 1.00 97.44 134 ALA A O 1
ATOM 1030 N N . PRO A 1 135 ? 10.023 12.719 1.158 1.00 97.06 135 PRO A N 1
ATOM 1031 C CA . PRO A 1 135 ? 9.349 14.002 1.350 1.00 97.06 135 PRO A CA 1
ATOM 1032 C C . PRO A 1 135 ? 8.085 13.889 2.212 1.00 97.06 135 PRO A C 1
ATOM 1034 O O . PRO A 1 135 ? 7.474 12.825 2.303 1.00 97.06 135 PRO A O 1
ATOM 1037 N N . GLU A 1 136 ? 7.621 15.012 2.761 1.00 96.75 136 GLU A N 1
ATOM 1038 C CA . GLU A 1 136 ? 6.384 15.079 3.558 1.00 96.75 136 GLU A CA 1
ATOM 1039 C C . GLU A 1 136 ? 5.153 14.556 2.797 1.00 96.75 136 GLU A C 1
ATOM 1041 O O . GLU A 1 136 ? 4.310 13.857 3.357 1.00 96.75 136 GLU A O 1
ATOM 1046 N N . ALA A 1 137 ? 5.081 14.801 1.485 1.00 96.81 137 ALA A N 1
ATOM 1047 C CA . ALA A 1 137 ? 4.019 14.258 0.642 1.00 96.81 137 ALA A CA 1
ATOM 1048 C C . ALA A 1 137 ? 3.931 12.719 0.718 1.00 96.81 137 ALA A C 1
ATOM 1050 O O . ALA A 1 137 ? 2.833 12.165 0.691 1.00 96.81 137 ALA A O 1
ATOM 1051 N N . ALA A 1 138 ? 5.066 12.027 0.879 1.00 96.56 138 ALA A N 1
ATOM 1052 C CA . ALA A 1 138 ? 5.093 10.578 1.050 1.00 96.56 138 ALA A CA 1
ATOM 1053 C C . ALA A 1 138 ? 4.559 10.146 2.424 1.00 96.56 138 ALA A C 1
ATOM 1055 O O . ALA A 1 138 ? 3.878 9.129 2.501 1.00 96.56 138 ALA A O 1
ATOM 1056 N N . VAL A 1 139 ? 4.800 10.921 3.490 1.00 97.00 139 VAL A N 1
ATOM 1057 C CA . VAL A 1 139 ? 4.187 10.681 4.813 1.00 97.00 139 VAL A CA 1
ATOM 1058 C C . VA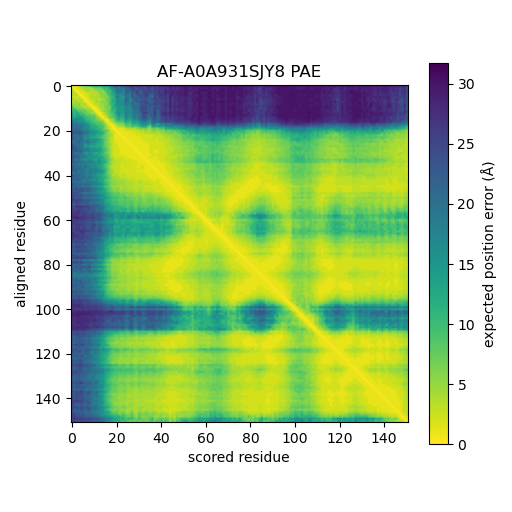L A 1 139 ? 2.667 10.696 4.679 1.00 97.00 139 VAL A C 1
ATOM 1060 O O . VAL A 1 139 ? 1.998 9.732 5.048 1.00 97.00 139 VAL A O 1
ATOM 1063 N N . ARG A 1 140 ? 2.122 11.760 4.075 1.00 95.88 140 ARG A N 1
ATOM 1064 C CA . ARG A 1 140 ? 0.676 11.912 3.878 1.00 95.88 140 ARG A CA 1
ATOM 1065 C C . ARG A 1 140 ? 0.093 10.790 3.017 1.00 95.88 140 ARG A C 1
ATOM 1067 O O . ARG A 1 140 ? -0.922 10.214 3.396 1.00 95.88 140 ARG A O 1
ATOM 1074 N N . ALA A 1 141 ? 0.736 10.458 1.898 1.00 94.69 141 ALA A N 1
ATOM 1075 C CA . ALA A 1 141 ? 0.283 9.384 1.016 1.00 94.69 141 ALA A CA 1
ATOM 1076 C C . ALA A 1 141 ? 0.220 8.032 1.747 1.00 94.69 141 ALA A C 1
ATOM 1078 O O . ALA A 1 141 ? -0.798 7.349 1.694 1.00 94.69 141 ALA A O 1
ATOM 1079 N N . ARG A 1 142 ? 1.264 7.691 2.508 1.00 95.31 142 ARG A N 1
ATOM 1080 C CA . ARG A 1 142 ? 1.339 6.442 3.283 1.00 95.31 142 ARG A CA 1
ATOM 1081 C C . ARG A 1 142 ? 0.315 6.381 4.410 1.00 95.31 142 ARG A C 1
ATOM 1083 O O . ARG A 1 142 ? -0.254 5.324 4.660 1.00 95.31 142 ARG A O 1
ATOM 1090 N N . ARG A 1 143 ? 0.040 7.510 5.070 1.00 94.19 143 ARG A N 1
ATOM 1091 C CA . ARG A 1 143 ? -1.037 7.614 6.067 1.00 94.19 143 ARG A CA 1
ATOM 1092 C C . ARG A 1 143 ? -2.406 7.347 5.448 1.00 94.19 143 ARG A C 1
ATOM 1094 O O . ARG A 1 143 ? -3.180 6.583 6.010 1.00 94.19 143 ARG A O 1
ATOM 1101 N N . ILE A 1 144 ? -2.688 7.935 4.286 1.00 93.81 144 ILE A N 1
ATOM 1102 C CA . ILE A 1 144 ? -3.933 7.673 3.547 1.00 93.81 144 ILE A CA 1
ATOM 1103 C C . ILE A 1 144 ? -4.020 6.191 3.166 1.00 93.81 144 ILE A C 1
ATOM 1105 O O . ILE A 1 144 ? -5.068 5.573 3.317 1.00 93.81 144 ILE A O 1
ATOM 1109 N N . GLU A 1 145 ? -2.910 5.601 2.733 1.00 90.38 145 GLU A N 1
ATOM 1110 C CA . GLU A 1 145 ? -2.845 4.189 2.366 1.00 90.38 145 GLU A CA 1
ATOM 1111 C C . GLU A 1 145 ? -3.149 3.254 3.547 1.00 90.38 145 GLU A C 1
ATOM 1113 O O . GLU A 1 145 ? -3.858 2.267 3.369 1.00 90.38 145 GLU A O 1
ATOM 1118 N N . MET A 1 146 ? -2.705 3.582 4.766 1.00 91.56 146 MET A N 1
ATOM 1119 C CA . MET A 1 146 ? -3.088 2.829 5.971 1.00 91.56 146 MET A CA 1
ATOM 1120 C C . MET A 1 146 ? -4.606 2.854 6.215 1.00 91.56 146 MET A C 1
ATOM 1122 O O . MET A 1 146 ? -5.165 1.852 6.644 1.00 91.56 146 MET A O 1
ATOM 1126 N N . LEU A 1 147 ? -5.278 3.970 5.914 1.00 88.69 147 LEU A N 1
ATOM 1127 C CA . LEU A 1 147 ? -6.729 4.123 6.094 1.00 88.69 147 LEU A CA 1
ATOM 1128 C C . LEU A 1 147 ? -7.548 3.451 4.985 1.00 88.69 147 LEU A C 1
ATOM 1130 O O . LEU A 1 147 ? -8.699 3.087 5.203 1.00 88.69 147 LEU A O 1
ATOM 1134 N N . ALA A 1 148 ? -6.962 3.279 3.799 1.00 87.69 148 ALA A N 1
ATOM 1135 C CA . ALA A 1 148 ? -7.624 2.666 2.650 1.00 87.69 148 ALA A CA 1
ATOM 1136 C C . ALA A 1 148 ? -7.759 1.134 2.757 1.00 87.69 148 ALA A C 1
ATOM 1138 O O . ALA A 1 148 ? -8.375 0.520 1.889 1.00 87.69 148 ALA A O 1
ATOM 1139 N N . ASN A 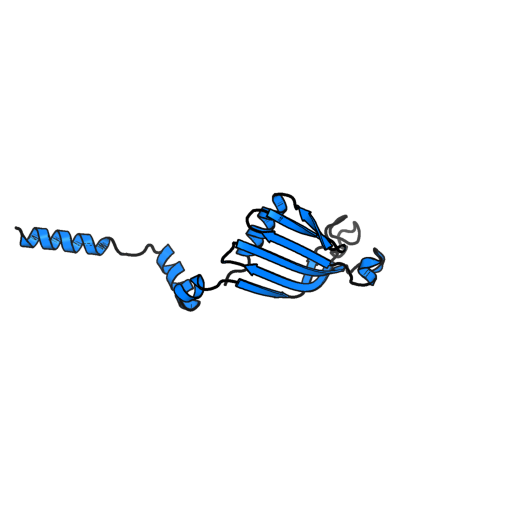1 149 ? -7.188 0.518 3.797 1.00 82.44 149 ASN A N 1
ATOM 1140 C CA . ASN A 1 149 ? -7.228 -0.924 4.030 1.00 82.44 149 ASN A CA 1
ATOM 1141 C C . ASN A 1 149 ? -7.865 -1.224 5.404 1.00 82.44 149 ASN A C 1
ATOM 1143 O O . ASN A 1 149 ? -7.140 -1.565 6.342 1.00 82.44 149 ASN A O 1
ATOM 1147 N N . PRO A 1 150 ? -9.191 -1.035 5.556 1.00 71.44 150 PRO A N 1
ATOM 1148 C CA . PRO A 1 150 ? -9.880 -1.290 6.817 1.00 71.44 150 PRO A CA 1
ATOM 1149 C C . PRO A 1 150 ? -9.918 -2.788 7.156 1.00 71.44 150 PRO A C 1
ATOM 1151 O O . PRO A 1 150 ? -9.853 -3.636 6.263 1.00 71.44 150 PRO A O 1
ATOM 1154 N N . ILE A 1 151 ? -10.023 -3.081 8.455 1.00 72.75 151 ILE A N 1
ATOM 1155 C CA . ILE A 1 151 ? -10.295 -4.420 9.008 1.00 72.75 151 ILE A CA 1
ATOM 1156 C C . ILE A 1 151 ? -11.800 -4.684 8.984 1.00 72.75 151 ILE A C 1
ATOM 1158 O O . ILE A 1 151 ? -12.553 -3.722 9.263 1.00 72.75 151 ILE A O 1
#

Foldseek 3Di:
DVVVVVVVVVVVVVVPPDDDPVVVVVQVVQVVVPHDVVQVPDFKDKDKDWDKDQDQVVHQFPDPDPPGDGWIKTFPIWIWMAGPPQRKIWIKTQIATPPCVPDVCNVVSNDIWIWMDGPQWTWTQDPVRDIDTDDSVVSVVVSVVVVVDGD